Protein AF-A0A3C0BSV3-F1 (afdb_monomer_lite)

Secondary structure (DSSP, 8-state):
-BPPPHHHHHHHHHHHHHHHHTT--HHHHHHHHHHHHHHTTBPPPS-S--SSHHHHHHHHHHHHHTT-S-HHHHHHHHHHHHHHHTS-GGGHHHHHHHS-GGGGGGTTTSS-----S-------

Foldseek 3Di:
DAEDDLLLLLLLLLQLVLVVVVPDDSLRSLVLSQVLCVVVVYHAHPPDPDPDSSVSSVVVSVCVVVVVDDPSNVVSNVVSNVVLVPDDSVCSNVCCRVVVSS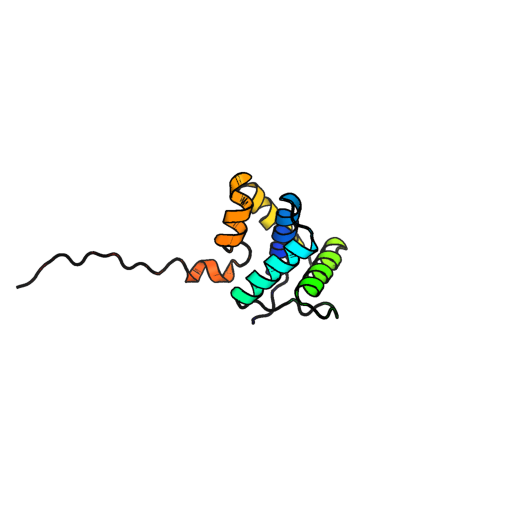PVVCNVPPPPDDDDPDDDDDDD

Sequence (124 aa):
GQPPSDAVLARICVVVDLLVEYGLSEEGAAQVMMRRMIAAGVSAPKKGTAPTGWKRLLAWKADFQNGLMGDEATREFENFAASIESIPPHERVERVLEGGLWNRRQGHRGAERRPTLSESGAGG

Structure (mmCIF, N/CA/C/O backbone):
data_AF-A0A3C0BSV3-F1
#
_entry.id   AF-A0A3C0BSV3-F1
#
loop_
_atom_site.group_PDB
_atom_site.id
_atom_site.type_symbol
_atom_site.label_atom_id
_atom_site.label_alt_id
_atom_site.label_comp_id
_atom_site.label_asym_id
_atom_site.label_entity_id
_atom_site.label_seq_id
_atom_site.pdbx_PDB_ins_code
_atom_site.Cartn_x
_atom_site.Cartn_y
_atom_site.Cartn_z
_atom_site.occupancy
_atom_site.B_iso_or_equiv
_atom_site.auth_seq_id
_atom_site.auth_comp_id
_atom_site.auth_asym_id
_atom_site.auth_atom_id
_atom_site.pdbx_PDB_model_num
ATOM 1 N N . GLY A 1 1 ? 13.397 -12.084 -8.210 1.00 61.16 1 GLY A N 1
ATOM 2 C CA . GLY A 1 1 ? 11.943 -11.843 -8.229 1.00 61.16 1 GLY A CA 1
ATOM 3 C C . GLY A 1 1 ? 11.576 -11.013 -9.438 1.00 61.16 1 GLY A C 1
ATOM 4 O O . GLY A 1 1 ? 12.441 -10.306 -9.945 1.00 61.16 1 GLY A O 1
ATOM 5 N N . GLN A 1 2 ? 10.334 -11.111 -9.908 1.00 76.06 2 GLN A N 1
ATOM 6 C CA . GLN A 1 2 ? 9.823 -10.260 -10.987 1.00 76.06 2 GLN A CA 1
ATOM 7 C C . GLN A 1 2 ? 9.667 -8.819 -10.464 1.00 76.06 2 GLN A C 1
ATOM 9 O O . GLN A 1 2 ? 9.159 -8.656 -9.349 1.00 76.06 2 GLN A O 1
ATOM 14 N N . PRO A 1 3 ? 10.096 -7.780 -11.210 1.00 80.75 3 PRO A N 1
ATOM 15 C CA . PRO A 1 3 ? 9.838 -6.404 -10.806 1.00 80.75 3 PRO A CA 1
ATOM 16 C C . PRO A 1 3 ? 8.328 -6.145 -10.726 1.00 80.75 3 PRO A C 1
ATOM 18 O O . PRO A 1 3 ? 7.587 -6.623 -11.591 1.00 80.75 3 PRO A O 1
ATOM 21 N N . PRO A 1 4 ? 7.860 -5.417 -9.700 1.00 87.81 4 PRO A N 1
ATOM 22 C CA . PRO A 1 4 ? 6.451 -5.081 -9.578 1.00 87.81 4 PRO A CA 1
ATOM 23 C C . PRO A 1 4 ? 6.058 -4.121 -10.705 1.00 87.81 4 PRO A C 1
ATOM 25 O O . PRO A 1 4 ? 6.835 -3.238 -11.065 1.00 87.81 4 PRO A O 1
ATOM 28 N N . SER A 1 5 ? 4.860 -4.301 -11.261 1.00 90.44 5 SER A N 1
ATOM 29 C CA . SER A 1 5 ? 4.257 -3.305 -12.151 1.00 90.44 5 SER A CA 1
ATOM 30 C C . SER A 1 5 ? 3.675 -2.151 -11.337 1.00 90.44 5 SER A C 1
ATOM 32 O O . SER A 1 5 ? 3.332 -2.343 -10.167 1.00 90.44 5 SER A O 1
ATOM 34 N N . ASP A 1 6 ? 3.466 -0.995 -11.963 1.00 91.06 6 ASP A N 1
ATOM 35 C CA . ASP A 1 6 ? 2.866 0.165 -11.292 1.00 91.06 6 ASP A CA 1
ATOM 36 C C . ASP A 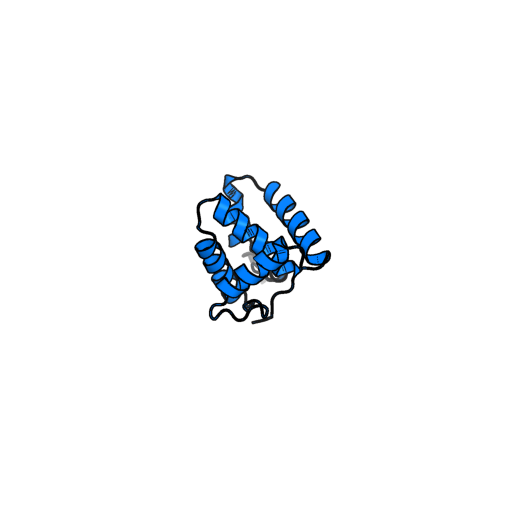1 6 ? 1.469 -0.152 -10.739 1.00 91.06 6 ASP A C 1
ATOM 38 O O . ASP A 1 6 ? 1.166 0.198 -9.607 1.00 91.06 6 ASP A O 1
ATOM 42 N N . ALA A 1 7 ? 0.669 -0.960 -11.443 1.00 91.56 7 ALA A N 1
ATOM 43 C CA . ALA A 1 7 ? -0.608 -1.476 -10.934 1.00 91.56 7 ALA A CA 1
ATOM 44 C C . ALA A 1 7 ? -0.475 -2.345 -9.659 1.00 91.56 7 ALA A C 1
ATOM 46 O O . ALA A 1 7 ? -1.375 -2.410 -8.825 1.00 91.56 7 ALA A O 1
ATOM 47 N N . VAL A 1 8 ? 0.626 -3.085 -9.490 1.00 92.25 8 VAL A N 1
ATOM 48 C CA . VAL A 1 8 ? 0.880 -3.837 -8.246 1.00 92.25 8 VAL A CA 1
ATOM 49 C C . VAL A 1 8 ? 1.325 -2.878 -7.143 1.00 92.25 8 VAL A C 1
ATOM 51 O O . VAL A 1 8 ? 0.862 -3.006 -6.014 1.00 92.25 8 VAL A O 1
ATOM 54 N N . LEU A 1 9 ? 2.168 -1.895 -7.464 1.00 93.62 9 LEU A N 1
ATOM 55 C CA . LEU A 1 9 ? 2.630 -0.885 -6.508 1.00 93.62 9 LEU A CA 1
ATOM 56 C C . LEU A 1 9 ? 1.498 0.017 -6.010 1.00 93.62 9 LEU A C 1
ATOM 58 O O . LEU A 1 9 ? 1.415 0.256 -4.809 1.00 93.62 9 LEU A O 1
ATOM 62 N N . ALA A 1 10 ? 0.585 0.421 -6.892 1.00 94.81 10 ALA A N 1
ATOM 63 C CA . ALA A 1 10 ? -0.623 1.164 -6.555 1.00 94.81 10 ALA A CA 1
ATOM 64 C C . ALA A 1 10 ? -1.463 0.416 -5.511 1.00 94.81 10 ALA A C 1
ATOM 66 O O . ALA A 1 10 ? -1.761 0.950 -4.447 1.00 94.81 10 ALA A O 1
ATOM 67 N N . ARG A 1 11 ? -1.749 -0.871 -5.749 1.00 95.50 11 ARG A N 1
ATOM 68 C CA . ARG A 1 11 ? -2.471 -1.710 -4.779 1.00 95.50 11 ARG A CA 1
ATOM 69 C C . ARG A 1 11 ? -1.730 -1.853 -3.464 1.00 95.50 11 ARG A C 1
ATOM 71 O O . ARG A 1 11 ? -2.349 -1.792 -2.411 1.00 95.50 11 ARG A O 1
ATOM 78 N N . ILE A 1 12 ? -0.411 -2.033 -3.512 1.00 95.19 12 ILE A N 1
ATOM 79 C CA . ILE A 1 12 ? 0.412 -2.104 -2.303 1.00 95.19 12 ILE A CA 1
ATOM 80 C C . ILE A 1 12 ? 0.323 -0.799 -1.507 1.00 95.19 12 ILE A C 1
ATOM 82 O O . ILE A 1 12 ? 0.265 -0.879 -0.286 1.00 95.19 12 ILE A O 1
ATOM 86 N N . CYS A 1 13 ? 0.263 0.369 -2.156 1.00 95.56 13 CYS A N 1
ATOM 87 C CA . CYS A 1 13 ? 0.066 1.644 -1.460 1.00 95.56 13 CYS A CA 1
ATOM 88 C C . CYS A 1 13 ? -1.264 1.667 -0.705 1.00 95.56 13 CYS A C 1
ATOM 90 O O . CYS A 1 13 ? -1.257 1.984 0.477 1.00 95.56 13 CYS A O 1
ATOM 92 N N . VAL A 1 14 ? -2.356 1.202 -1.322 1.00 96.56 14 VAL A N 1
ATOM 93 C CA . VAL A 1 14 ? -3.648 1.058 -0.628 1.00 96.56 14 VAL A CA 1
ATOM 94 C C . VAL A 1 14 ? -3.535 0.121 0.580 1.00 96.56 14 VAL A C 1
ATOM 96 O O . VAL A 1 14 ? -4.076 0.416 1.639 1.00 96.56 14 VAL A O 1
ATOM 99 N N . VAL A 1 15 ? -2.811 -1.002 0.466 1.00 96.44 15 VAL A N 1
ATOM 100 C CA . VAL A 1 15 ? -2.604 -1.899 1.620 1.00 96.44 15 VAL A CA 1
ATOM 101 C C . VAL A 1 15 ? -1.760 -1.234 2.706 1.00 96.44 15 VAL A C 1
ATOM 103 O O . VAL A 1 15 ? -2.028 -1.433 3.885 1.00 96.44 15 VAL A O 1
ATOM 106 N N . VAL A 1 16 ? -0.742 -0.453 2.339 1.00 96.81 16 VAL A N 1
ATOM 107 C CA . VAL A 1 16 ? 0.054 0.313 3.307 1.00 96.81 16 VAL A CA 1
ATOM 108 C C . VAL A 1 16 ? -0.836 1.310 4.046 1.00 96.81 16 VAL A C 1
ATOM 110 O O . VAL A 1 16 ? -0.800 1.322 5.273 1.00 96.81 16 VAL A O 1
ATOM 113 N N . ASP A 1 17 ? -1.668 2.067 3.331 1.00 96.50 17 ASP A N 1
ATOM 114 C CA . ASP A 1 17 ? -2.594 3.033 3.929 1.00 96.50 17 ASP A CA 1
ATOM 115 C C . ASP A 1 17 ? -3.615 2.336 4.847 1.00 96.50 17 ASP A C 1
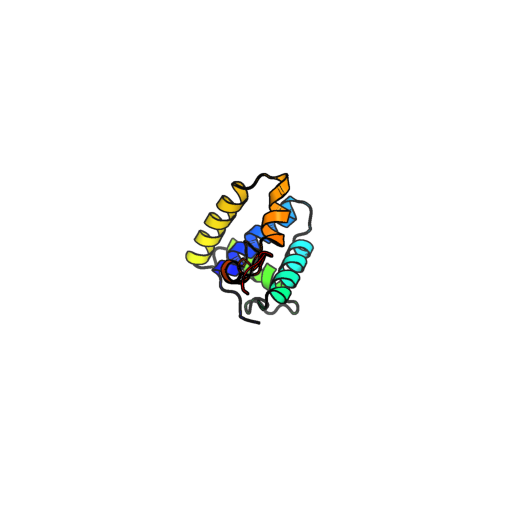ATOM 117 O O . ASP A 1 17 ? -3.812 2.771 5.980 1.00 96.50 17 ASP A O 1
ATOM 121 N N . LEU A 1 18 ? -4.160 1.185 4.432 1.00 96.06 18 LEU A N 1
ATOM 122 C CA . LEU A 1 18 ? -5.039 0.352 5.263 1.00 96.06 18 LEU A CA 1
ATOM 123 C C . LEU A 1 18 ? -4.344 -0.108 6.554 1.00 96.06 18 LEU A C 1
ATOM 125 O O . LEU A 1 18 ? -4.922 -0.067 7.632 1.00 96.06 18 LEU A O 1
ATOM 129 N N . LEU A 1 19 ? -3.096 -0.571 6.478 1.00 96.12 19 LEU A N 1
ATOM 130 C CA . LEU A 1 19 ? -2.370 -1.008 7.672 1.00 96.12 19 LEU A CA 1
ATOM 131 C C . LEU A 1 19 ? -2.079 0.156 8.625 1.00 96.12 19 LEU A C 1
ATOM 133 O O . LEU A 1 19 ? -2.101 -0.040 9.840 1.00 96.12 19 LEU A O 1
ATOM 137 N N . VAL A 1 20 ? -1.827 1.349 8.082 1.00 97.12 20 VAL A N 1
ATOM 138 C CA . VAL A 1 20 ? -1.661 2.573 8.874 1.00 97.12 20 VAL A CA 1
ATOM 139 C C . VAL A 1 20 ? -2.965 2.960 9.567 1.00 97.12 20 VAL A C 1
ATOM 141 O O . VAL A 1 20 ? -2.954 3.228 10.766 1.00 97.12 20 VAL A O 1
ATOM 144 N N . GLU A 1 21 ? -4.093 2.906 8.858 1.00 95.31 21 GLU A N 1
ATOM 145 C CA . GLU A 1 21 ? -5.428 3.147 9.423 1.00 95.31 21 GLU A CA 1
ATOM 146 C C . GLU A 1 21 ? -5.737 2.199 10.598 1.00 95.31 21 GLU A C 1
ATOM 148 O O . GLU A 1 21 ? -6.344 2.605 11.587 1.00 95.31 21 GLU A O 1
ATOM 153 N N . TYR A 1 22 ? -5.245 0.957 10.541 1.00 93.25 22 TYR A N 1
ATOM 154 C CA . TYR A 1 22 ? -5.428 -0.061 11.585 1.00 93.25 22 TYR A CA 1
ATOM 155 C C . TYR A 1 22 ? -4.319 -0.058 12.656 1.00 93.25 22 TYR A C 1
ATOM 157 O O . TYR A 1 22 ? -4.241 -0.976 13.476 1.00 93.25 22 TYR A O 1
ATOM 165 N N . GLY A 1 23 ? -3.480 0.982 12.689 1.00 95.00 23 GLY A N 1
ATOM 166 C CA . GLY A 1 23 ? -2.588 1.278 13.812 1.00 95.00 23 GLY A CA 1
ATOM 167 C C . GLY A 1 23 ? -1.115 0.915 13.623 1.00 95.00 23 GLY A C 1
ATOM 168 O O . GLY A 1 23 ? -0.344 1.032 14.577 1.00 95.00 23 GLY A O 1
ATOM 169 N N . LEU A 1 24 ? -0.682 0.491 12.430 1.00 97.00 24 LEU A N 1
ATOM 170 C CA . LEU A 1 24 ? 0.750 0.364 12.145 1.00 97.00 24 LEU A CA 1
ATOM 171 C C . LEU A 1 24 ? 1.358 1.735 11.823 1.00 97.00 24 LEU A C 1
ATOM 173 O O . LEU A 1 24 ? 0.711 2.621 11.275 1.00 97.00 24 LEU A O 1
ATOM 177 N N . SER A 1 25 ? 2.653 1.898 12.096 1.00 97.50 25 SER A N 1
ATOM 178 C CA . SER A 1 25 ? 3.400 3.006 11.498 1.00 97.50 25 SER A CA 1
ATOM 179 C C . SER A 1 25 ? 3.544 2.793 9.988 1.00 97.50 25 SER A C 1
ATOM 181 O O . SER A 1 25 ? 3.588 1.653 9.519 1.00 97.50 25 SER A O 1
ATOM 183 N N . GLU A 1 26 ? 3.691 3.877 9.223 1.00 96.31 26 GLU A N 1
ATOM 184 C CA . GLU A 1 26 ? 3.906 3.797 7.770 1.00 96.31 26 GLU A CA 1
ATOM 185 C C . GLU A 1 26 ? 5.144 2.946 7.425 1.00 96.31 26 GLU A C 1
ATOM 187 O O . GLU A 1 26 ? 5.105 2.096 6.531 1.00 96.31 26 GLU A O 1
ATOM 192 N N . GLU A 1 27 ? 6.223 3.084 8.202 1.00 96.31 27 GLU A N 1
ATOM 193 C CA . GLU A 1 27 ? 7.407 2.233 8.068 1.00 96.31 27 GLU A CA 1
ATOM 194 C C . GLU A 1 27 ? 7.099 0.757 8.351 1.00 96.31 27 GLU A C 1
ATOM 196 O O . GLU A 1 27 ? 7.534 -0.121 7.601 1.00 96.31 27 GLU A O 1
ATOM 201 N N . GLY A 1 28 ? 6.339 0.470 9.412 1.00 96.69 28 GLY A N 1
ATOM 202 C CA . GLY A 1 28 ? 5.939 -0.887 9.777 1.00 96.69 28 GLY A CA 1
ATOM 203 C C . GLY A 1 28 ? 5.080 -1.539 8.693 1.00 96.69 28 GLY A C 1
ATOM 204 O O . GLY A 1 28 ? 5.362 -2.661 8.270 1.00 96.69 28 GLY A O 1
ATOM 205 N N . ALA A 1 29 ? 4.092 -0.811 8.176 1.00 97.50 29 ALA A N 1
ATOM 206 C CA . ALA A 1 29 ? 3.233 -1.246 7.080 1.00 97.50 29 ALA A CA 1
ATOM 207 C C . ALA A 1 29 ? 4.037 -1.537 5.798 1.00 97.50 29 ALA A C 1
ATOM 209 O O . ALA A 1 29 ? 3.892 -2.604 5.191 1.00 97.50 29 ALA A O 1
ATOM 210 N N . ALA A 1 30 ? 4.962 -0.648 5.422 1.00 96.12 30 ALA A N 1
ATOM 211 C CA . ALA A 1 30 ? 5.831 -0.850 4.264 1.00 96.12 30 ALA A CA 1
ATOM 212 C C . ALA A 1 30 ? 6.770 -2.055 4.433 1.00 96.12 30 ALA A C 1
ATOM 214 O O . ALA A 1 30 ? 7.010 -2.801 3.479 1.00 96.12 30 ALA A O 1
ATOM 215 N N . GLN A 1 31 ? 7.292 -2.290 5.640 1.00 96.25 31 GLN A N 1
ATOM 216 C CA . GLN A 1 31 ? 8.107 -3.469 5.937 1.00 96.25 31 GLN A CA 1
ATOM 217 C C . GLN A 1 31 ? 7.298 -4.768 5.843 1.00 96.25 31 GLN A C 1
ATOM 219 O O . GLN A 1 31 ? 7.788 -5.740 5.260 1.00 96.25 31 GLN A O 1
ATOM 224 N N . VAL A 1 32 ? 6.0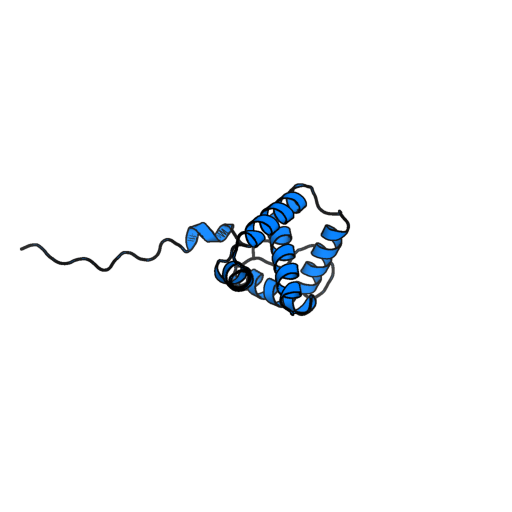64 -4.789 6.363 1.00 95.69 32 VAL A N 1
ATOM 225 C CA . VAL A 1 32 ? 5.137 -5.926 6.227 1.00 95.69 32 VAL A CA 1
ATOM 226 C C . VAL A 1 32 ? 4.891 -6.233 4.752 1.00 95.69 32 VAL A C 1
ATOM 228 O O . VAL A 1 32 ? 5.069 -7.378 4.321 1.00 95.69 32 VAL A O 1
ATOM 231 N N . MET A 1 33 ? 4.565 -5.214 3.955 1.00 95.19 33 MET A N 1
ATOM 232 C CA . MET A 1 33 ? 4.312 -5.399 2.529 1.00 95.19 33 MET A CA 1
ATOM 233 C C . MET A 1 33 ? 5.555 -5.835 1.761 1.00 95.19 33 MET A C 1
ATOM 235 O O . MET A 1 33 ? 5.466 -6.752 0.950 1.00 95.19 33 MET A O 1
ATOM 239 N N . MET A 1 34 ? 6.737 -5.295 2.065 1.00 94.81 34 MET A N 1
ATOM 240 C CA . MET A 1 34 ? 7.983 -5.734 1.430 1.00 94.81 34 MET A CA 1
ATOM 241 C C . MET A 1 34 ? 8.280 -7.217 1.710 1.00 94.81 34 MET A C 1
ATOM 243 O O . MET A 1 34 ? 8.680 -7.947 0.803 1.00 94.81 34 MET A O 1
ATOM 247 N N . ARG A 1 35 ? 8.051 -7.702 2.939 1.00 93.38 35 ARG A N 1
ATOM 248 C CA . ARG A 1 35 ? 8.207 -9.135 3.260 1.00 93.38 35 ARG A CA 1
ATOM 249 C C . ARG A 1 35 ? 7.237 -9.995 2.447 1.00 93.38 35 ARG A C 1
ATOM 251 O O . ARG A 1 35 ? 7.653 -11.008 1.887 1.00 93.38 35 ARG A O 1
ATOM 258 N N . ARG A 1 36 ? 5.975 -9.570 2.325 1.00 92.38 36 ARG A N 1
ATOM 259 C CA . ARG A 1 36 ? 4.952 -10.272 1.530 1.00 92.38 36 ARG A CA 1
ATOM 260 C C . ARG A 1 36 ? 5.253 -10.254 0.029 1.00 92.38 36 ARG A C 1
ATOM 262 O O . ARG A 1 36 ? 5.102 -11.283 -0.621 1.00 92.38 36 ARG A O 1
ATOM 269 N N . MET A 1 37 ? 5.749 -9.140 -0.508 1.00 91.56 37 MET A N 1
ATOM 270 C CA . MET A 1 37 ? 6.247 -9.048 -1.886 1.00 91.56 37 MET A CA 1
ATOM 271 C C . MET A 1 37 ? 7.334 -10.088 -2.151 1.00 91.56 37 MET A C 1
ATOM 273 O O . MET A 1 37 ? 7.206 -10.877 -3.085 1.00 91.56 37 MET A O 1
ATOM 277 N N . ILE A 1 38 ? 8.360 -10.140 -1.294 1.00 90.25 38 ILE A N 1
ATOM 278 C CA . ILE A 1 38 ? 9.475 -11.087 -1.430 1.00 90.25 38 ILE A CA 1
ATOM 279 C C . ILE A 1 38 ? 8.974 -12.531 -1.361 1.00 90.25 38 ILE A C 1
ATOM 281 O O . ILE A 1 38 ? 9.332 -13.331 -2.225 1.00 90.25 38 ILE A O 1
ATOM 285 N N . ALA A 1 39 ? 8.117 -12.851 -0.385 1.00 89.12 39 ALA A N 1
ATOM 286 C CA . ALA A 1 39 ? 7.521 -14.180 -0.243 1.00 89.12 39 ALA A CA 1
ATOM 287 C C . ALA A 1 39 ? 6.705 -14.590 -1.482 1.00 89.12 39 ALA A C 1
ATOM 289 O O . ALA A 1 39 ? 6.709 -15.753 -1.874 1.00 89.12 39 ALA A O 1
ATOM 290 N N . ALA A 1 40 ? 6.066 -13.626 -2.147 1.00 86.62 40 ALA A N 1
ATOM 291 C CA . ALA A 1 40 ? 5.327 -13.837 -3.387 1.00 86.62 40 ALA A CA 1
ATOM 292 C C . ALA A 1 40 ? 6.201 -13.796 -4.662 1.00 86.62 40 ALA A C 1
ATOM 294 O O . ALA A 1 40 ? 5.671 -13.835 -5.775 1.00 86.62 40 ALA A O 1
ATOM 295 N N . GLY A 1 41 ? 7.528 -13.691 -4.530 1.00 88.31 41 GLY A N 1
ATOM 296 C CA . GLY A 1 41 ? 8.466 -13.620 -5.654 1.00 88.31 41 GLY A CA 1
ATOM 297 C C . GLY A 1 41 ? 8.520 -12.260 -6.363 1.00 88.31 41 GLY A C 1
ATOM 298 O O . GLY A 1 41 ? 9.174 -12.140 -7.404 1.00 88.31 41 GLY A O 1
ATOM 299 N N . VAL A 1 42 ? 7.880 -11.231 -5.806 1.00 89.81 42 VAL A N 1
ATOM 300 C CA . VAL A 1 42 ? 7.897 -9.850 -6.301 1.00 89.81 42 VAL A CA 1
ATOM 301 C C . VAL A 1 42 ? 9.101 -9.128 -5.696 1.00 89.81 42 VAL A C 1
ATOM 303 O O . VAL A 1 42 ? 9.269 -9.072 -4.478 1.00 89.81 42 VAL A O 1
ATOM 306 N N . SER A 1 43 ? 9.991 -8.600 -6.537 1.00 89.31 43 SER A N 1
ATOM 307 C CA . SER A 1 43 ? 11.161 -7.868 -6.041 1.00 89.31 43 SER A CA 1
ATOM 308 C C . SER A 1 43 ? 10.778 -6.486 -5.508 1.00 89.31 43 SER A C 1
ATOM 310 O O . SER A 1 43 ? 9.683 -5.987 -5.749 1.00 89.31 43 SER A O 1
ATOM 312 N N . ALA A 1 44 ? 11.707 -5.821 -4.823 1.00 88.44 44 ALA A N 1
ATOM 313 C CA . ALA A 1 44 ? 11.534 -4.413 -4.475 1.00 88.44 44 ALA A CA 1
ATOM 314 C C . ALA A 1 44 ? 11.338 -3.541 -5.736 1.00 88.44 44 ALA A C 1
ATOM 316 O O . ALA A 1 44 ? 11.835 -3.911 -6.811 1.00 88.44 44 ALA A O 1
ATOM 317 N N . PRO A 1 45 ? 10.679 -2.373 -5.608 1.00 87.75 45 PRO A N 1
ATOM 318 C CA . PRO A 1 45 ? 10.659 -1.373 -6.667 1.00 87.75 45 PRO A CA 1
ATOM 319 C C . PRO A 1 45 ? 12.091 -1.001 -7.070 1.00 87.75 45 PRO A C 1
ATOM 321 O O . PRO A 1 45 ? 12.989 -0.922 -6.223 1.00 87.75 45 PRO A O 1
ATOM 324 N N . LYS A 1 46 ? 12.300 -0.785 -8.373 1.00 81.62 46 LYS A N 1
ATOM 325 C CA . LYS A 1 46 ? 13.588 -0.326 -8.920 1.00 81.62 46 LYS A CA 1
ATOM 326 C C . LYS A 1 46 ? 13.819 1.169 -8.689 1.00 81.62 46 LYS A C 1
ATOM 328 O O . LYS A 1 46 ? 14.961 1.611 -8.712 1.00 81.62 46 LYS A O 1
ATOM 333 N N . LYS A 1 47 ? 12.741 1.934 -8.501 1.00 72.12 47 LYS A N 1
ATOM 334 C CA . LYS A 1 47 ? 12.787 3.381 -8.289 1.00 72.12 47 LYS A CA 1
ATOM 335 C C . LYS A 1 47 ? 13.274 3.699 -6.870 1.00 72.12 47 LYS A C 1
ATOM 337 O O . LYS A 1 47 ? 12.893 3.021 -5.917 1.00 72.12 47 LYS A O 1
ATOM 342 N N . GLY A 1 48 ? 14.107 4.731 -6.752 1.00 64.56 48 GLY A N 1
ATOM 343 C CA . GLY A 1 48 ? 14.713 5.182 -5.498 1.00 64.56 48 GLY A CA 1
ATOM 344 C C . GLY A 1 48 ? 16.109 4.600 -5.246 1.00 64.56 48 GLY A C 1
ATOM 345 O O . GLY A 1 48 ? 16.380 3.433 -5.513 1.00 64.56 48 GLY A O 1
ATOM 346 N N . THR A 1 49 ? 17.000 5.420 -4.689 1.00 73.94 49 THR A N 1
ATOM 347 C CA . THR A 1 49 ? 18.381 5.049 -4.317 1.00 73.94 49 THR A CA 1
ATOM 348 C C . THR A 1 49 ? 18.484 4.493 -2.896 1.00 73.94 49 THR A C 1
ATOM 350 O O . THR A 1 49 ? 19.575 4.193 -2.413 1.00 73.94 49 THR A O 1
ATOM 353 N N . ALA A 1 50 ? 17.349 4.354 -2.205 1.00 81.19 50 ALA A N 1
ATOM 354 C CA . ALA A 1 50 ? 17.332 3.937 -0.817 1.00 81.19 50 ALA A CA 1
ATOM 355 C C . ALA A 1 50 ? 17.882 2.505 -0.652 1.00 81.19 50 ALA A C 1
ATOM 357 O O . ALA A 1 50 ? 17.578 1.631 -1.472 1.00 81.19 50 ALA A O 1
ATOM 358 N N . PRO A 1 51 ? 18.645 2.232 0.422 1.00 78.19 51 PRO A N 1
ATOM 359 C CA . PRO A 1 51 ? 19.340 0.957 0.601 1.00 78.19 51 PRO A CA 1
ATOM 360 C C . PRO A 1 51 ? 18.380 -0.217 0.834 1.00 78.19 51 PRO A C 1
ATOM 362 O O . PRO A 1 51 ? 18.627 -1.327 0.362 1.00 78.19 51 PRO A O 1
ATOM 365 N N . THR A 1 52 ? 17.247 0.014 1.502 1.00 87.56 52 THR A N 1
ATOM 366 C CA . THR A 1 52 ? 16.267 -1.035 1.811 1.00 87.56 52 THR A CA 1
ATOM 367 C C . THR A 1 52 ? 15.071 -1.001 0.861 1.00 87.56 52 THR A C 1
ATOM 369 O O . THR A 1 52 ? 14.607 0.058 0.438 1.00 87.56 52 THR A O 1
ATOM 372 N N . GLY A 1 53 ? 14.535 -2.183 0.536 1.00 89.00 53 GLY A N 1
ATOM 373 C CA . GLY A 1 53 ? 13.407 -2.317 -0.393 1.00 89.00 53 GLY A CA 1
ATOM 374 C C . GLY A 1 53 ? 12.132 -1.605 0.071 1.00 89.00 53 GLY A C 1
ATOM 375 O O . GLY A 1 53 ? 11.451 -0.995 -0.745 1.00 89.00 53 GLY A O 1
ATOM 376 N N . TRP A 1 54 ? 11.853 -1.602 1.377 1.00 93.56 54 TRP A N 1
ATOM 377 C CA . TRP A 1 54 ? 10.690 -0.908 1.937 1.00 93.56 54 TRP A CA 1
ATOM 378 C C . TRP A 1 54 ? 10.825 0.622 1.863 1.00 93.56 54 TRP A C 1
ATOM 380 O O . TRP A 1 54 ? 9.835 1.303 1.631 1.00 93.56 54 TRP A O 1
ATOM 390 N N . LYS A 1 55 ? 12.042 1.182 1.956 1.00 93.62 55 LYS A N 1
ATOM 391 C CA . LYS A 1 55 ? 12.259 2.621 1.724 1.00 93.62 55 LYS A CA 1
ATOM 392 C C . LYS A 1 55 ? 12.050 2.993 0.259 1.00 93.62 55 LYS A C 1
ATOM 394 O O . LYS A 1 55 ? 11.517 4.056 -0.027 1.00 93.62 55 LYS A O 1
ATOM 399 N N . ARG A 1 56 ? 12.424 2.109 -0.675 1.00 92.88 56 ARG A N 1
ATOM 400 C CA . ARG A 1 56 ? 12.104 2.284 -2.104 1.00 92.88 56 ARG A CA 1
ATOM 401 C C . ARG A 1 56 ? 10.598 2.219 -2.372 1.00 92.88 56 ARG A C 1
ATOM 403 O O . ARG A 1 56 ? 10.112 2.949 -3.225 1.00 92.88 56 ARG A O 1
ATOM 410 N N . LEU A 1 57 ? 9.860 1.400 -1.620 1.00 93.19 57 LEU A N 1
ATOM 411 C CA . LEU A 1 57 ? 8.395 1.386 -1.661 1.00 93.19 57 LEU A CA 1
ATOM 412 C C . LEU A 1 57 ? 7.796 2.713 -1.179 1.00 93.19 57 LEU A C 1
ATOM 414 O O . LEU A 1 57 ? 6.955 3.271 -1.875 1.00 93.19 57 LEU A O 1
ATOM 418 N N . LEU A 1 58 ? 8.268 3.251 -0.052 1.00 94.00 58 LEU A N 1
ATOM 419 C CA . LEU A 1 58 ? 7.814 4.557 0.438 1.00 94.00 58 LEU A CA 1
ATOM 420 C C . LEU A 1 58 ? 8.172 5.699 -0.518 1.00 94.00 58 LEU A C 1
ATOM 422 O O . LEU A 1 58 ? 7.345 6.568 -0.760 1.00 94.00 58 LEU A O 1
ATOM 426 N N . ALA A 1 59 ? 9.362 5.669 -1.123 1.00 92.75 59 ALA A N 1
ATOM 427 C CA . ALA A 1 59 ? 9.740 6.641 -2.147 1.00 92.75 59 ALA A CA 1
ATOM 428 C C . ALA A 1 59 ? 8.797 6.585 -3.361 1.00 92.75 59 ALA A C 1
ATOM 430 O O . ALA A 1 59 ? 8.355 7.620 -3.847 1.00 92.75 59 ALA A O 1
ATOM 431 N N . TRP A 1 60 ? 8.435 5.381 -3.818 1.00 93.31 60 TRP A N 1
ATOM 432 C CA . TRP A 1 60 ? 7.458 5.226 -4.896 1.00 93.31 60 TRP A CA 1
ATOM 433 C C . TRP A 1 60 ? 6.073 5.757 -4.493 1.00 93.31 60 TRP A C 1
ATOM 435 O O . TRP A 1 60 ? 5.449 6.467 -5.275 1.00 93.31 60 TRP A O 1
ATOM 445 N N . LYS A 1 61 ? 5.610 5.471 -3.267 1.00 93.31 61 LYS A N 1
ATOM 446 C CA . LYS A 1 61 ? 4.342 5.995 -2.730 1.00 93.31 61 LYS A CA 1
ATOM 447 C C . LYS A 1 61 ? 4.338 7.524 -2.669 1.00 93.31 61 LYS A C 1
ATOM 449 O O . LYS A 1 61 ? 3.354 8.138 -3.063 1.00 93.31 61 LYS A O 1
ATOM 454 N N . ALA A 1 62 ? 5.436 8.137 -2.233 1.00 93.00 62 ALA A N 1
ATOM 455 C CA . ALA A 1 62 ? 5.576 9.589 -2.215 1.00 93.00 62 ALA A CA 1
ATOM 456 C C . ALA A 1 62 ? 5.500 10.176 -3.632 1.00 93.00 62 ALA A C 1
ATOM 458 O O . ALA A 1 62 ? 4.797 11.156 -3.859 1.00 93.00 62 ALA A O 1
ATOM 459 N N . ASP A 1 63 ? 6.166 9.561 -4.610 1.00 91.50 63 ASP A N 1
ATOM 460 C CA . ASP A 1 63 ? 6.061 9.993 -6.005 1.00 91.50 63 ASP A CA 1
ATOM 461 C C . ASP A 1 63 ? 4.623 9.867 -6.539 1.00 91.50 63 ASP A C 1
ATOM 463 O O . ASP A 1 63 ? 4.139 10.764 -7.226 1.00 91.50 63 ASP A O 1
ATOM 467 N N . PHE A 1 64 ? 3.927 8.777 -6.202 1.00 91.75 64 PHE A N 1
ATOM 468 C CA . PHE A 1 64 ? 2.517 8.572 -6.541 1.00 91.75 64 PHE A CA 1
ATOM 469 C C . PHE A 1 64 ? 1.622 9.671 -5.958 1.00 91.75 64 PHE A C 1
ATOM 471 O O . PHE A 1 64 ? 0.853 10.283 -6.693 1.00 91.75 64 PHE A O 1
ATOM 478 N N . GLN A 1 65 ? 1.778 9.989 -4.672 1.00 89.81 65 GLN A N 1
ATOM 479 C CA . GLN A 1 65 ? 1.019 11.050 -4.002 1.00 89.81 65 GLN A CA 1
ATOM 480 C C . GLN A 1 65 ? 1.295 12.446 -4.580 1.00 89.81 65 GLN A C 1
ATOM 482 O O . GLN A 1 65 ? 0.417 13.302 -4.562 1.00 89.81 65 GLN A O 1
ATOM 487 N N . ASN A 1 66 ? 2.489 12.669 -5.134 1.00 91.81 66 ASN A N 1
ATOM 488 C CA . ASN A 1 66 ? 2.849 13.906 -5.830 1.00 91.81 66 ASN A CA 1
ATOM 489 C C . ASN A 1 66 ? 2.388 13.940 -7.302 1.00 91.81 66 ASN A C 1
ATOM 491 O O . ASN A 1 66 ? 2.776 14.845 -8.039 1.00 91.81 66 ASN A O 1
ATOM 495 N N . GLY A 1 67 ? 1.598 12.960 -7.758 1.00 88.50 67 GLY A N 1
ATOM 496 C CA . GLY A 1 67 ? 1.086 12.908 -9.131 1.00 88.50 67 GLY A CA 1
ATOM 497 C C . GLY A 1 67 ? 2.148 12.570 -10.180 1.00 88.50 67 GLY A C 1
ATOM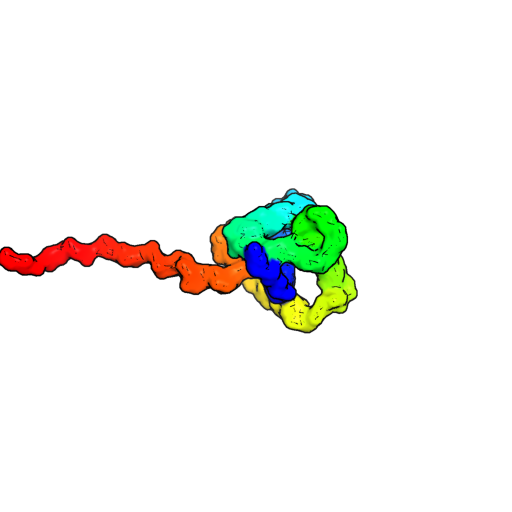 498 O O . GLY A 1 67 ? 1.972 12.869 -11.356 1.00 88.50 67 GLY A O 1
ATOM 499 N N . LEU A 1 68 ? 3.267 11.958 -9.776 1.00 88.00 68 LEU A N 1
ATOM 500 C CA . LEU A 1 68 ? 4.379 11.622 -10.676 1.00 88.00 68 LEU A CA 1
ATOM 501 C C . LEU A 1 68 ? 4.239 10.235 -11.325 1.00 88.00 68 LEU A C 1
ATOM 503 O O . LEU A 1 68 ? 5.170 9.777 -11.993 1.00 88.00 68 LEU A O 1
ATOM 507 N N . MET A 1 69 ? 3.126 9.537 -11.090 1.00 85.94 69 MET A N 1
ATOM 508 C CA . MET A 1 69 ? 2.807 8.240 -11.695 1.00 85.94 69 MET A CA 1
ATOM 509 C C . MET A 1 69 ? 1.710 8.396 -12.753 1.00 85.94 69 MET A C 1
ATOM 511 O O . MET A 1 69 ? 0.905 9.318 -12.683 1.00 85.94 69 MET A O 1
ATOM 515 N N . GLY A 1 70 ? 1.684 7.493 -13.735 1.00 86.12 70 GLY A N 1
ATOM 516 C CA . GLY A 1 70 ? 0.716 7.552 -14.834 1.00 86.12 70 GLY A CA 1
ATOM 517 C C . GLY A 1 70 ? -0.707 7.139 -14.442 1.00 86.12 70 GLY A C 1
ATOM 518 O O . GLY A 1 70 ? -0.916 6.438 -13.450 1.00 86.12 70 GLY A O 1
ATOM 519 N N . ASP A 1 71 ? -1.670 7.500 -15.293 1.00 89.12 71 ASP A N 1
ATOM 520 C CA . ASP A 1 71 ? -3.116 7.296 -15.100 1.00 89.12 71 ASP A CA 1
ATOM 521 C C . ASP A 1 71 ? -3.513 5.849 -14.773 1.00 89.12 71 ASP A C 1
ATOM 523 O O . ASP A 1 71 ? -4.470 5.604 -14.038 1.00 89.12 71 ASP A O 1
ATOM 527 N N . GLU A 1 72 ? -2.771 4.864 -15.291 1.00 89.56 72 GLU A N 1
ATOM 528 C CA . GLU A 1 72 ? -3.017 3.450 -14.996 1.00 89.56 72 GLU A CA 1
ATOM 529 C C . GLU A 1 72 ? -2.842 3.135 -13.503 1.00 89.56 72 GLU A C 1
ATOM 531 O O . GLU A 1 72 ? -3.656 2.408 -12.931 1.00 89.56 72 GLU A O 1
ATOM 536 N N . ALA A 1 73 ? -1.809 3.693 -12.866 1.00 90.75 73 ALA A N 1
ATOM 537 C CA . ALA A 1 73 ? -1.540 3.483 -11.448 1.00 90.75 73 ALA A CA 1
ATOM 538 C C . ALA A 1 73 ? -2.618 4.144 -10.583 1.00 90.75 73 ALA A C 1
ATOM 540 O O . ALA A 1 73 ? -3.100 3.524 -9.637 1.00 90.75 73 ALA A O 1
ATOM 541 N N . THR A 1 74 ? -3.030 5.362 -10.941 1.00 93.50 74 THR A N 1
ATOM 542 C CA . THR A 1 74 ? -4.093 6.106 -10.249 1.00 93.50 74 THR A CA 1
ATOM 543 C C . THR A 1 74 ? -5.416 5.359 -10.318 1.00 93.50 74 THR A C 1
ATOM 545 O O . THR A 1 74 ? -6.017 5.065 -9.288 1.00 93.50 74 THR A O 1
ATOM 548 N N . ARG A 1 75 ? -5.821 4.931 -11.518 1.00 93.81 75 ARG A N 1
ATOM 549 C CA . ARG A 1 75 ? -7.051 4.158 -11.703 1.00 93.81 75 ARG A CA 1
ATOM 550 C C . ARG A 1 75 ? -7.021 2.835 -10.937 1.00 93.81 75 ARG A C 1
ATOM 552 O O . ARG A 1 75 ? -8.028 2.430 -10.366 1.00 93.81 75 ARG A O 1
ATOM 559 N N . GLU A 1 76 ? -5.889 2.129 -10.933 1.00 94.69 76 GLU A N 1
ATOM 560 C CA . GLU A 1 76 ? -5.777 0.875 -10.178 1.00 94.69 76 GLU A CA 1
ATOM 561 C C . GLU A 1 76 ? -5.821 1.112 -8.662 1.00 94.69 76 GLU A C 1
ATOM 563 O O . GLU A 1 76 ? -6.424 0.309 -7.949 1.00 94.69 76 GLU A O 1
ATOM 568 N N . PHE A 1 77 ? -5.225 2.203 -8.169 1.00 94.69 77 PHE A N 1
ATOM 569 C CA . PHE A 1 77 ? -5.316 2.609 -6.766 1.00 94.69 77 PHE A CA 1
ATOM 570 C C . PHE A 1 77 ? -6.778 2.824 -6.358 1.00 94.69 77 PHE A C 1
ATOM 572 O O . PHE A 1 77 ? -7.248 2.175 -5.426 1.00 94.69 77 PHE A O 1
ATOM 579 N N . GLU A 1 78 ? -7.510 3.659 -7.098 1.00 94.81 78 GLU A N 1
ATOM 580 C CA . GLU A 1 78 ? -8.919 3.980 -6.830 1.00 94.81 78 GLU A CA 1
ATOM 581 C C . GLU A 1 78 ? -9.808 2.733 -6.889 1.00 94.81 78 GLU A C 1
ATOM 583 O O . GLU A 1 78 ? -10.552 2.443 -5.951 1.00 94.81 78 GLU A O 1
ATOM 588 N N . ASN A 1 79 ? -9.679 1.936 -7.954 1.00 95.06 79 ASN A N 1
ATOM 589 C CA . ASN A 1 79 ? -10.449 0.703 -8.118 1.00 95.06 79 ASN A CA 1
ATOM 590 C C . ASN A 1 79 ? -10.197 -0.287 -6.978 1.00 95.06 79 ASN A C 1
ATOM 592 O O . ASN A 1 79 ? -11.109 -0.982 -6.523 1.00 95.06 79 ASN A O 1
ATOM 596 N N . PHE A 1 80 ? -8.945 -0.405 -6.536 1.00 95.25 80 PHE A N 1
ATOM 597 C CA . PHE A 1 80 ? -8.602 -1.333 -5.473 1.00 95.25 80 PHE A CA 1
ATOM 598 C C . PHE A 1 80 ? -9.039 -0.823 -4.099 1.00 95.25 80 PHE A C 1
ATOM 600 O O . PHE A 1 80 ? -9.562 -1.625 -3.323 1.00 95.25 80 PHE A O 1
ATOM 607 N N . ALA A 1 81 ? -8.916 0.478 -3.829 1.00 95.06 81 ALA A N 1
ATOM 608 C CA . ALA A 1 81 ? -9.456 1.107 -2.627 1.00 95.06 81 ALA A CA 1
ATOM 609 C C . ALA A 1 81 ? -10.972 0.874 -2.515 1.00 95.06 81 ALA A C 1
ATOM 611 O O . ALA A 1 81 ? -11.421 0.286 -1.532 1.00 95.06 81 ALA A O 1
ATOM 612 N N . ALA A 1 82 ? -11.733 1.157 -3.578 1.00 94.81 82 ALA A N 1
ATOM 613 C CA . ALA A 1 82 ? -13.171 0.883 -3.630 1.00 94.81 82 ALA A CA 1
ATOM 614 C C . ALA A 1 82 ? -13.498 -0.610 -3.415 1.00 94.81 82 ALA A C 1
ATOM 616 O O . ALA A 1 82 ? -14.464 -0.967 -2.739 1.00 94.81 82 ALA A O 1
ATOM 617 N N . SER A 1 83 ? -12.666 -1.520 -3.940 1.00 93.31 83 SER A N 1
ATOM 618 C CA . SER A 1 83 ? -12.857 -2.958 -3.709 1.00 93.31 83 SER A CA 1
ATOM 619 C C . SER A 1 83 ? -12.644 -3.362 -2.245 1.00 93.31 83 SER A C 1
ATOM 621 O O . SER A 1 83 ? -13.360 -4.229 -1.746 1.00 93.31 83 SER A O 1
ATOM 623 N N . ILE A 1 84 ? -11.709 -2.723 -1.532 1.00 93.44 84 ILE A N 1
ATOM 624 C CA . ILE A 1 84 ? -11.478 -2.963 -0.100 1.00 93.44 84 ILE A CA 1
ATOM 625 C C . ILE A 1 84 ? -12.629 -2.399 0.731 1.00 93.44 84 ILE A C 1
ATOM 627 O O . ILE A 1 84 ? -13.043 -3.028 1.704 1.00 93.44 84 ILE A O 1
ATOM 631 N N . GLU A 1 85 ? -13.185 -1.255 0.337 1.00 92.38 85 GLU A N 1
ATOM 632 C CA . GLU A 1 85 ? -14.322 -0.647 1.032 1.00 92.38 85 GLU A CA 1
ATOM 633 C C . GLU A 1 85 ? -15.552 -1.561 1.065 1.00 92.38 85 GLU A C 1
ATOM 635 O O . GLU A 1 85 ? -16.273 -1.562 2.065 1.00 92.38 85 GLU A O 1
ATOM 640 N N . SER A 1 86 ? -15.732 -2.399 0.036 1.00 92.69 86 SER A N 1
ATOM 641 C CA . SER A 1 86 ? -16.799 -3.409 -0.032 1.00 92.69 86 SER A CA 1
ATOM 642 C C . SER A 1 86 ? -16.640 -4.572 0.960 1.00 92.69 86 SER A C 1
ATOM 644 O O . SER A 1 86 ? -17.591 -5.315 1.205 1.00 92.69 86 SER A O 1
ATOM 646 N N . ILE A 1 87 ? -15.451 -4.742 1.548 1.00 91.94 87 ILE A N 1
ATOM 647 C CA . ILE A 1 87 ? -15.172 -5.761 2.563 1.00 91.94 87 ILE A CA 1
ATOM 648 C C . ILE A 1 87 ? -15.563 -5.197 3.942 1.00 91.94 87 ILE A C 1
ATOM 650 O O . ILE A 1 87 ? -15.183 -4.060 4.259 1.00 91.94 87 ILE A O 1
ATOM 654 N N . PRO A 1 88 ? -16.266 -5.971 4.797 1.00 93.75 88 PRO A N 1
ATOM 655 C CA . PRO A 1 88 ? -16.571 -5.562 6.166 1.00 93.75 88 PRO A CA 1
ATOM 656 C C . PRO A 1 88 ? -15.315 -5.087 6.919 1.00 93.75 88 PRO A C 1
ATOM 658 O O . PRO A 1 88 ? -14.291 -5.771 6.855 1.00 93.75 88 PRO A O 1
ATOM 661 N N . PRO A 1 89 ? -15.359 -3.963 7.667 1.00 90.94 89 PRO A N 1
ATOM 662 C CA . PRO A 1 89 ? -14.161 -3.372 8.271 1.00 90.94 89 PRO A CA 1
ATOM 663 C C . PRO A 1 89 ? -13.314 -4.345 9.100 1.00 90.94 89 PRO A C 1
ATOM 665 O O . PRO A 1 89 ? -12.092 -4.353 8.985 1.00 90.94 89 PRO A O 1
ATOM 668 N N . HIS A 1 90 ? -13.931 -5.218 9.893 1.00 89.94 90 HIS A N 1
ATOM 669 C CA . HIS A 1 90 ? -13.198 -6.172 10.732 1.00 89.94 90 HIS A CA 1
ATOM 670 C C . HIS A 1 90 ? -12.485 -7.284 9.936 1.00 89.94 90 HIS A C 1
ATOM 672 O O . HIS A 1 90 ? -11.607 -7.938 10.484 1.00 89.94 90 HIS A O 1
ATOM 678 N N . GLU A 1 91 ? -12.807 -7.470 8.651 1.00 91.62 91 GLU A N 1
ATOM 679 C CA . GLU A 1 91 ? -12.229 -8.509 7.785 1.00 91.62 91 GLU A CA 1
ATOM 680 C C . GLU A 1 91 ? -11.190 -7.957 6.790 1.00 91.62 91 GLU A C 1
ATOM 682 O O . GLU A 1 91 ? -10.480 -8.729 6.144 1.00 91.62 91 GLU A O 1
ATOM 687 N N . ARG A 1 92 ? -11.100 -6.627 6.616 1.00 92.81 92 ARG A N 1
ATOM 688 C CA . ARG A 1 92 ? -10.306 -5.988 5.543 1.00 92.81 92 ARG A CA 1
ATOM 689 C C . ARG A 1 92 ? -8.845 -6.415 5.554 1.00 92.81 92 ARG A C 1
ATOM 691 O O . ARG A 1 92 ? -8.331 -6.861 4.530 1.00 92.81 92 ARG A O 1
ATOM 698 N N . VAL A 1 93 ? -8.184 -6.296 6.705 1.00 90.69 93 VAL A N 1
ATOM 699 C CA . VAL A 1 93 ? -6.755 -6.617 6.839 1.00 90.69 93 VAL A CA 1
ATOM 700 C C . VAL A 1 93 ? -6.504 -8.093 6.534 1.00 90.69 93 VAL A C 1
ATOM 702 O O . VAL A 1 93 ? -5.631 -8.404 5.724 1.00 90.69 93 VAL A O 1
ATOM 705 N N . GLU A 1 94 ? -7.295 -8.994 7.117 1.00 88.56 94 GLU A N 1
ATOM 706 C CA . GLU A 1 94 ? -7.184 -10.440 6.895 1.00 88.56 94 GLU A CA 1
ATOM 707 C C . GLU A 1 94 ? -7.372 -10.786 5.412 1.00 88.56 94 GLU A C 1
ATOM 709 O O . GLU A 1 94 ? -6.475 -11.352 4.784 1.00 88.56 94 GLU A O 1
ATOM 714 N N . ARG A 1 95 ? -8.477 -10.346 4.797 1.00 85.69 95 ARG A N 1
ATOM 715 C CA . ARG A 1 95 ? -8.789 -10.638 3.388 1.00 85.69 95 ARG A CA 1
ATOM 716 C C . ARG A 1 95 ? -7.739 -10.094 2.423 1.00 85.69 95 ARG A C 1
ATOM 718 O O . ARG A 1 95 ? -7.369 -10.777 1.469 1.00 85.69 95 ARG A O 1
ATOM 725 N N . VAL A 1 96 ? -7.244 -8.879 2.653 1.00 88.31 96 VAL A N 1
ATOM 726 C CA . VAL A 1 96 ? -6.251 -8.233 1.782 1.00 88.31 96 VAL A CA 1
ATOM 727 C C . VAL A 1 96 ? -4.888 -8.909 1.887 1.00 88.31 96 VAL A C 1
ATOM 729 O O . VAL A 1 96 ? -4.218 -9.116 0.868 1.00 88.31 96 VAL A O 1
ATOM 732 N N . LEU A 1 97 ? -4.472 -9.260 3.102 1.00 85.88 97 LEU A N 1
ATOM 733 C CA . LEU A 1 97 ? -3.164 -9.841 3.353 1.00 85.88 97 LEU A CA 1
ATOM 734 C C . LEU A 1 97 ? -3.115 -11.338 3.026 1.00 85.88 97 LEU A C 1
ATOM 736 O O . LEU A 1 97 ? -2.192 -11.767 2.329 1.00 85.88 97 LEU A O 1
ATOM 740 N N . GLU A 1 98 ? -4.065 -12.128 3.522 1.00 77.88 98 GLU A N 1
ATOM 741 C CA . GLU A 1 98 ? -4.087 -13.591 3.382 1.00 77.88 98 GLU A CA 1
ATOM 742 C C . GLU A 1 98 ? -4.653 -14.037 2.036 1.00 77.88 98 GLU A C 1
ATOM 744 O O . GLU A 1 98 ? -4.099 -14.934 1.404 1.00 77.88 98 GLU A O 1
ATOM 749 N N . GLY A 1 99 ? -5.673 -13.339 1.529 1.00 64.50 99 GLY A N 1
ATOM 750 C CA . GLY A 1 99 ? -6.243 -13.592 0.204 1.00 64.50 99 GLY A CA 1
ATOM 751 C C . GLY A 1 99 ? -5.351 -13.141 -0.957 1.00 64.50 99 GLY A C 1
ATOM 752 O O . GLY A 1 99 ? -5.685 -13.374 -2.117 1.00 64.50 99 GLY A O 1
ATOM 753 N N . GLY A 1 100 ? -4.227 -12.468 -0.676 1.00 75.62 100 GLY A N 1
ATOM 754 C CA . GLY A 1 100 ? -3.284 -12.014 -1.699 1.00 75.62 100 GLY A CA 1
ATOM 755 C C . GLY A 1 100 ? -3.910 -11.068 -2.729 1.00 75.62 100 GLY A C 1
ATOM 756 O O . GLY A 1 100 ? -3.443 -11.015 -3.867 1.00 75.62 100 GLY A O 1
ATOM 757 N N . LEU A 1 101 ? -4.956 -10.321 -2.347 1.00 80.69 101 LEU A N 1
ATOM 758 C CA . LEU A 1 101 ? -5.764 -9.493 -3.256 1.00 80.69 101 LEU A CA 1
ATOM 759 C C . LEU A 1 101 ? -4.932 -8.433 -3.999 1.00 80.69 101 LEU A C 1
ATOM 761 O O . LEU A 1 101 ? -5.234 -8.079 -5.141 1.00 80.69 101 LEU A O 1
ATOM 765 N N . TRP A 1 102 ? -3.842 -7.974 -3.383 1.00 86.50 102 TRP A N 1
ATOM 766 C CA . TRP A 1 102 ? -2.880 -7.045 -3.981 1.00 86.50 102 TRP A CA 1
ATOM 767 C C . TRP A 1 102 ? -2.025 -7.688 -5.095 1.00 86.50 102 TRP A C 1
ATOM 769 O O . TRP A 1 102 ? -1.532 -6.988 -5.978 1.00 86.50 102 TRP A O 1
ATOM 779 N N . ASN A 1 103 ? -1.883 -9.020 -5.112 1.00 81.75 103 ASN A N 1
ATOM 780 C CA . ASN A 1 103 ? -1.081 -9.788 -6.070 1.00 81.75 103 ASN A CA 1
ATOM 781 C C . ASN A 1 103 ? -1.951 -10.688 -6.970 1.00 81.75 103 ASN A C 1
ATOM 783 O O . ASN A 1 103 ? -1.717 -11.896 -7.080 1.00 81.75 103 ASN A O 1
ATOM 787 N N . ARG A 1 104 ? -2.948 -10.103 -7.657 1.00 71.12 104 ARG A N 1
ATOM 788 C CA . ARG A 1 104 ? -3.921 -10.833 -8.509 1.00 71.12 104 ARG A CA 1
ATOM 789 C C . ARG A 1 104 ? -3.302 -11.819 -9.524 1.00 71.12 104 ARG A C 1
ATOM 791 O O . ARG A 1 104 ? -3.997 -12.727 -9.962 1.00 71.12 104 ARG A O 1
ATOM 798 N N . ARG A 1 105 ? -2.008 -11.714 -9.867 1.00 59.94 105 ARG A N 1
ATOM 799 C CA . ARG A 1 105 ? -1.305 -12.700 -10.719 1.00 59.94 105 ARG A CA 1
ATOM 800 C C . ARG A 1 105 ? -1.269 -14.120 -10.127 1.00 59.94 105 ARG A C 1
ATOM 802 O O . ARG A 1 105 ? -1.130 -15.064 -10.896 1.00 59.94 105 ARG A O 1
ATOM 809 N N . GLN A 1 106 ? -1.393 -14.297 -8.806 1.00 51.50 106 GLN A N 1
ATOM 810 C CA . GLN A 1 106 ? -1.384 -15.625 -8.168 1.00 51.50 106 GLN A CA 1
ATOM 811 C C . GLN A 1 106 ? -2.774 -16.205 -7.858 1.00 51.50 106 GLN A C 1
ATOM 813 O O . GLN A 1 106 ? -2.873 -17.406 -7.606 1.00 51.50 106 GLN A O 1
ATOM 818 N N . GLY A 1 107 ? -3.848 -15.412 -7.957 1.00 42.84 10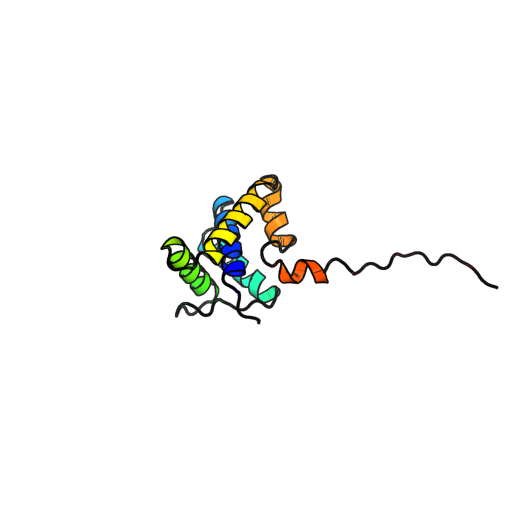7 GLY A N 1
ATOM 819 C CA . GLY A 1 107 ? -5.221 -15.869 -7.684 1.00 42.84 107 GLY A CA 1
ATOM 820 C C . GLY A 1 107 ? -5.699 -17.025 -8.576 1.00 42.84 107 GLY A C 1
ATOM 821 O O . GLY A 1 107 ? -6.622 -17.737 -8.204 1.00 42.84 107 GLY A O 1
ATOM 822 N N . HIS A 1 108 ? -5.027 -17.275 -9.707 1.00 40.34 108 HIS A N 1
ATOM 823 C CA . HIS A 1 108 ? -5.327 -18.392 -10.610 1.00 40.34 108 HIS A CA 1
ATOM 824 C C . HIS A 1 108 ? -4.503 -19.672 -10.386 1.00 40.34 108 HIS A C 1
ATOM 826 O O . HIS A 1 108 ? -4.777 -20.666 -11.045 1.00 40.34 108 HIS A O 1
ATOM 832 N N . ARG A 1 109 ? -3.506 -19.702 -9.485 1.00 44.72 109 ARG A N 1
ATOM 833 C CA . ARG A 1 109 ? -2.673 -20.912 -9.260 1.00 44.72 109 ARG A CA 1
ATOM 834 C C . ARG A 1 109 ? -2.880 -21.611 -7.914 1.00 44.72 109 ARG A C 1
ATOM 836 O O . ARG A 1 109 ? -2.360 -22.708 -7.738 1.00 44.72 109 ARG A O 1
ATOM 843 N N . GLY A 1 110 ? -3.610 -21.001 -6.979 1.00 39.78 110 GLY A N 1
ATOM 844 C CA . GLY A 1 110 ? -3.830 -21.550 -5.632 1.00 39.78 110 GLY A CA 1
ATOM 845 C C . GLY A 1 110 ? -5.169 -22.265 -5.415 1.00 39.78 110 GLY A C 1
ATOM 846 O O . GLY A 1 110 ? -5.295 -23.005 -4.447 1.00 39.78 110 GLY A O 1
ATOM 847 N N . ALA A 1 111 ? -6.156 -22.071 -6.298 1.00 42.56 111 ALA A N 1
ATOM 848 C CA . ALA A 1 111 ? -7.505 -22.626 -6.129 1.00 42.56 111 ALA A CA 1
ATOM 849 C C . ALA A 1 111 ? -7.679 -24.056 -6.682 1.00 42.56 111 ALA A C 1
ATOM 851 O O . ALA A 1 111 ? -8.678 -24.708 -6.395 1.00 42.56 111 ALA A O 1
ATOM 852 N N . GLU A 1 112 ? -6.702 -24.584 -7.423 1.00 42.97 112 GLU A N 1
ATOM 853 C CA . GLU A 1 112 ? -6.760 -25.926 -8.017 1.00 42.97 112 GLU A CA 1
ATOM 854 C C . GLU A 1 112 ? -5.808 -26.907 -7.323 1.00 42.97 112 GLU A C 1
ATOM 856 O O . GLU A 1 112 ? -4.909 -27.453 -7.952 1.00 42.97 112 GLU A O 1
ATOM 861 N N . ARG A 1 113 ? -5.974 -27.160 -6.018 1.00 47.72 113 ARG A N 1
ATOM 862 C CA . ARG A 1 113 ? -5.509 -28.424 -5.408 1.00 47.72 113 ARG A CA 1
ATOM 863 C C . ARG A 1 113 ? -6.427 -28.887 -4.282 1.00 47.72 113 ARG A C 1
ATOM 865 O O . ARG A 1 113 ? -6.108 -28.770 -3.103 1.00 47.72 113 ARG A O 1
ATOM 872 N N . ARG A 1 114 ? -7.525 -29.526 -4.680 1.00 44.88 114 ARG A N 1
ATOM 873 C CA . ARG A 1 114 ? -8.067 -30.706 -3.993 1.00 44.88 114 ARG A CA 1
ATOM 874 C C . ARG A 1 114 ? -8.806 -31.573 -5.018 1.00 44.88 114 ARG A C 1
ATOM 876 O O . ARG A 1 114 ? -9.965 -31.292 -5.304 1.00 44.88 114 ARG A O 1
ATOM 883 N N . PRO A 1 115 ? -8.185 -32.627 -5.575 1.00 47.53 115 PRO A N 1
ATOM 884 C CA . PRO A 1 115 ? -8.961 -33.779 -5.988 1.00 47.53 115 PRO A CA 1
ATOM 885 C C . PRO A 1 115 ? -9.533 -34.403 -4.713 1.00 47.53 115 PRO A C 1
ATOM 887 O O . PRO A 1 115 ? -8.829 -34.665 -3.737 1.00 47.53 115 PRO A O 1
ATOM 890 N N . THR A 1 116 ? -10.846 -34.524 -4.720 1.00 46.94 116 THR A N 1
ATOM 891 C CA . THR A 1 116 ? -11.706 -35.129 -3.714 1.00 46.94 116 THR A CA 1
ATOM 892 C C . THR A 1 116 ? -11.270 -36.552 -3.369 1.00 46.94 116 THR A C 1
ATOM 894 O O . THR A 1 116 ? -11.040 -37.363 -4.262 1.00 46.94 116 THR A O 1
ATOM 897 N N . LEU A 1 117 ? -11.246 -36.884 -2.072 1.00 55.09 117 LEU A N 1
ATOM 898 C CA . LEU A 1 117 ? -11.462 -38.261 -1.630 1.00 55.09 117 LEU A CA 1
ATOM 899 C C . LEU A 1 117 ? -12.826 -38.715 -2.165 1.00 55.09 117 LEU A C 1
ATOM 901 O O . LEU A 1 117 ? -13.844 -38.215 -1.692 1.00 55.09 117 LEU A O 1
ATOM 905 N N . SER A 1 118 ? -12.842 -39.618 -3.143 1.00 52.94 118 SER A N 1
ATOM 906 C CA . SER A 1 118 ? -13.932 -40.566 -3.419 1.00 52.94 118 SER A CA 1
ATOM 907 C C . SER A 1 118 ? -13.516 -41.492 -4.562 1.00 52.94 118 SER A C 1
ATOM 909 O O . SER A 1 118 ? -13.837 -41.244 -5.715 1.00 52.94 118 SER A O 1
ATOM 911 N N . GLU A 1 119 ? -12.832 -42.582 -4.230 1.00 46.00 119 GLU A N 1
ATOM 912 C CA . GLU A 1 119 ? -12.963 -43.826 -4.991 1.00 46.00 119 GLU A CA 1
ATOM 913 C C . GLU A 1 119 ? -13.426 -44.901 -4.011 1.00 46.00 119 GLU A C 1
ATOM 915 O O . GLU A 1 119 ? -12.647 -45.646 -3.421 1.00 46.00 119 GLU A O 1
ATOM 920 N N . SER A 1 120 ? -14.740 -44.917 -3.794 1.00 51.31 120 SER A N 1
ATOM 921 C CA . SER A 1 120 ? -15.448 -46.107 -3.348 1.00 51.31 120 SER A CA 1
ATOM 922 C C . SER A 1 120 ? -15.858 -46.896 -4.591 1.00 51.31 120 SER A C 1
ATOM 924 O O . SER A 1 120 ? -16.722 -46.439 -5.329 1.00 51.31 120 SER A O 1
ATOM 926 N N . GLY A 1 121 ? -15.259 -48.078 -4.762 1.00 47.84 121 GLY A N 1
ATOM 927 C CA . GLY A 1 121 ? -15.866 -49.282 -5.345 1.00 47.84 121 GLY A CA 1
ATOM 928 C C . GLY A 1 121 ? -16.128 -49.341 -6.857 1.00 47.84 121 GLY A C 1
ATOM 929 O O . GLY A 1 121 ? -16.989 -48.635 -7.364 1.00 47.84 121 GLY A O 1
ATOM 930 N N . ALA A 1 122 ? -15.499 -50.309 -7.540 1.00 46.22 122 ALA A N 1
ATOM 931 C CA . ALA A 1 122 ? -16.167 -51.481 -8.143 1.00 46.22 122 ALA A CA 1
ATOM 932 C C . ALA A 1 122 ? -15.265 -52.210 -9.168 1.00 46.22 122 ALA A C 1
ATOM 934 O O . ALA A 1 122 ? -14.654 -51.571 -10.020 1.00 46.22 122 ALA A O 1
ATOM 935 N N . GLY A 1 123 ? -15.290 -53.551 -9.137 1.00 48.34 123 GLY A N 1
ATOM 936 C CA . GLY A 1 123 ? -14.835 -54.454 -10.211 1.00 48.34 123 GLY A CA 1
ATOM 937 C C . GLY A 1 123 ? -13.552 -55.223 -9.873 1.00 48.34 123 GLY A C 1
ATOM 938 O O . GLY A 1 123 ? -12.516 -54.604 -9.679 1.00 48.34 123 GLY A O 1
ATOM 939 N N . GLY A 1 124 ? -13.526 -56.554 -9.779 1.00 38.09 124 GLY A N 1
ATOM 940 C CA . GLY A 1 124 ? -14.522 -57.600 -10.029 1.00 38.09 124 GLY A CA 1
ATOM 941 C C . GLY A 1 124 ? -14.044 -58.930 -9.448 1.00 38.09 124 GLY A C 1
ATOM 942 O O . GLY A 1 124 ? -12.922 -58.955 -8.890 1.00 38.09 124 GLY A O 1
#

Radius of gyration: 17.96 Å; chains: 1; bounding box: 36×72×29 Å

pLDDT: mean 82.99, std 17.33, range [38.09, 97.5]